Protein AF-A0A8I1KFU2-F1 (afdb_monomer_lite)

Organism: NCBI:txid1202716

Sequence (86 aa):
MEPDNSSSATFQNDRLPIIVSAYLDGELLGEELAAFEVLLKENPALASEVEEMRQIEKQLAQIGSDILAEPVPEALLRAIAEFESS

Foldseek 3Di:
DDPPPPLVVLCDPVCVVVLLVCVLVVVDDDPRNVSVVVVCVVDVVVVVVSVVVNVVVVVVVVVCPVVVPDPDDVVVVVVVVVVVVD

Structure (mmCIF, N/CA/C/O backbone):
data_AF-A0A8I1KFU2-F1
#
_entry.id   AF-A0A8I1KFU2-F1
#
loop_
_atom_site.group_PDB
_atom_site.id
_atom_site.type_symbol
_atom_site.label_atom_id
_atom_site.label_alt_id
_atom_site.label_comp_id
_atom_site.label_asym_id
_atom_site.label_entity_id
_atom_site.label_seq_id
_atom_site.pdbx_PDB_ins_code
_atom_site.Cartn_x
_atom_site.Cartn_y
_atom_site.Cartn_z
_atom_site.occupancy
_atom_site.B_iso_or_equiv
_atom_site.auth_seq_id
_atom_site.auth_comp_id
_atom_site.auth_asym_id
_atom_site.auth_atom_id
_atom_site.pdbx_PDB_model_num
ATOM 1 N N . MET A 1 1 ? 19.670 6.438 -32.868 1.00 39.41 1 MET A N 1
ATOM 2 C CA . MET A 1 1 ? 18.480 6.112 -32.065 1.00 39.41 1 MET A CA 1
ATOM 3 C C . MET A 1 1 ? 19.032 5.615 -30.747 1.00 39.41 1 MET A C 1
ATOM 5 O O . MET A 1 1 ? 19.494 4.484 -30.686 1.00 39.41 1 MET A O 1
ATOM 9 N N . GLU A 1 2 ? 19.211 6.526 -29.795 1.00 38.53 2 GLU A N 1
ATOM 10 C CA . GLU A 1 2 ? 19.711 6.171 -28.464 1.00 38.53 2 GLU A CA 1
ATOM 11 C C . GLU A 1 2 ? 18.572 5.504 -27.683 1.00 38.53 2 GLU A C 1
ATOM 13 O O . GLU A 1 2 ? 17.421 5.912 -27.862 1.00 38.53 2 GLU A O 1
ATOM 18 N N . PRO A 1 3 ? 18.843 4.458 -26.886 1.00 46.91 3 PRO A N 1
ATOM 19 C CA . PRO A 1 3 ? 17.827 3.891 -26.019 1.00 46.91 3 PRO A CA 1
ATOM 20 C C . PRO A 1 3 ? 17.469 4.924 -24.949 1.00 46.91 3 PRO A C 1
ATOM 22 O O . PRO A 1 3 ? 18.345 5.535 -24.336 1.00 46.91 3 PRO A O 1
ATOM 25 N N . ASP A 1 4 ? 16.171 5.134 -24.773 1.00 45.12 4 ASP A N 1
ATOM 26 C CA . ASP A 1 4 ? 15.591 6.084 -23.834 1.00 45.12 4 ASP A CA 1
ATOM 27 C C . ASP A 1 4 ? 15.910 5.645 -22.397 1.00 45.12 4 ASP A C 1
ATOM 29 O O . ASP A 1 4 ? 15.243 4.803 -21.799 1.00 45.12 4 ASP A O 1
ATOM 33 N N . ASN A 1 5 ? 17.003 6.184 -21.862 1.00 45.88 5 ASN A N 1
ATOM 34 C CA . ASN A 1 5 ? 17.529 5.869 -20.535 1.00 45.88 5 ASN A CA 1
ATOM 35 C C . ASN A 1 5 ? 16.724 6.556 -19.406 1.00 45.88 5 ASN A C 1
ATOM 37 O O . ASN A 1 5 ? 17.158 6.567 -18.255 1.00 45.88 5 ASN A O 1
ATOM 41 N N . SER A 1 6 ? 15.561 7.144 -19.720 1.00 48.75 6 SER A N 1
ATOM 42 C CA . SER A 1 6 ? 14.746 7.915 -18.771 1.00 48.75 6 SER A CA 1
ATOM 43 C C . SER A 1 6 ? 14.030 7.051 -17.732 1.00 48.75 6 SER A C 1
ATOM 45 O O . SER A 1 6 ? 13.853 7.497 -16.603 1.00 48.75 6 SER A O 1
ATOM 47 N N . SER A 1 7 ? 13.668 5.802 -18.053 1.00 48.88 7 SER A N 1
ATOM 48 C CA . SER A 1 7 ? 12.910 4.947 -17.114 1.00 48.88 7 SER A CA 1
ATOM 49 C C . SER A 1 7 ? 13.732 4.512 -15.893 1.00 48.88 7 SER A C 1
ATOM 51 O O . SER A 1 7 ? 13.183 4.300 -14.816 1.00 48.88 7 SER A O 1
ATOM 53 N N . SER A 1 8 ? 15.063 4.437 -16.022 1.00 47.75 8 SER A N 1
ATOM 54 C CA . SER A 1 8 ? 15.953 4.025 -14.928 1.00 47.75 8 SER A CA 1
ATOM 55 C C . SER A 1 8 ? 16.283 5.158 -13.943 1.00 47.75 8 SER A C 1
ATOM 57 O O . SER A 1 8 ? 16.841 4.887 -12.881 1.00 47.75 8 SER A O 1
ATOM 59 N N . ALA A 1 9 ? 15.966 6.417 -14.269 1.00 52.97 9 ALA A N 1
ATOM 60 C CA . ALA A 1 9 ? 16.237 7.564 -13.398 1.00 52.97 9 ALA A CA 1
ATOM 61 C C . ALA A 1 9 ? 15.117 7.827 -12.374 1.00 52.97 9 ALA A C 1
ATOM 63 O O . ALA A 1 9 ? 15.359 8.485 -11.360 1.00 52.97 9 ALA A O 1
ATOM 64 N N . THR A 1 10 ? 13.911 7.308 -12.622 1.00 58.06 10 THR A N 1
ATOM 65 C CA . THR A 1 10 ? 12.707 7.568 -11.814 1.00 58.06 10 THR A CA 1
ATOM 66 C C . THR A 1 10 ? 12.739 6.845 -10.463 1.00 58.06 10 THR A C 1
ATOM 68 O O . THR A 1 10 ? 12.279 7.387 -9.461 1.00 58.06 10 THR A O 1
ATOM 71 N N . PHE A 1 11 ? 13.375 5.671 -10.402 1.00 62.94 11 PHE A N 1
ATOM 72 C CA . PHE A 1 11 ? 13.394 4.789 -9.229 1.00 62.94 11 PHE A CA 1
ATOM 73 C C . PHE A 1 11 ? 14.819 4.580 -8.696 1.00 62.94 11 PHE A C 1
ATOM 75 O O . PHE A 1 11 ? 15.326 3.462 -8.637 1.00 62.94 11 PHE A O 1
ATOM 82 N N . GLN A 1 12 ? 15.506 5.667 -8.334 1.00 69.88 12 GLN A N 1
ATOM 83 C CA . GLN A 1 12 ? 16.794 5.568 -7.632 1.00 69.88 12 GLN A CA 1
ATOM 84 C C . GLN A 1 12 ? 16.618 4.782 -6.321 1.00 69.88 12 GLN A C 1
ATOM 86 O O . GLN A 1 12 ? 15.653 5.027 -5.598 1.00 69.88 12 GLN A O 1
ATOM 91 N N . ASN A 1 13 ? 17.555 3.878 -5.998 1.00 67.12 13 ASN A N 1
ATOM 92 C CA . ASN A 1 13 ? 17.465 2.965 -4.842 1.00 67.12 13 ASN A CA 1
ATOM 93 C C . ASN A 1 13 ? 17.096 3.672 -3.527 1.00 67.12 13 ASN A C 1
ATOM 95 O O . ASN A 1 13 ? 16.265 3.173 -2.778 1.00 67.12 13 ASN A O 1
ATOM 99 N N . ASP A 1 14 ? 17.642 4.863 -3.281 1.00 76.56 14 ASP A N 1
ATOM 100 C CA . ASP A 1 14 ? 17.395 5.617 -2.045 1.00 76.56 14 ASP A CA 1
ATOM 101 C C . ASP A 1 14 ? 15.944 6.124 -1.926 1.00 76.56 14 ASP A C 1
ATOM 103 O O . ASP A 1 14 ? 15.463 6.404 -0.830 1.00 76.56 14 ASP A O 1
ATOM 107 N N . ARG A 1 15 ? 15.226 6.236 -3.052 1.00 83.88 15 ARG A N 1
ATOM 108 C CA . ARG A 1 15 ? 13.811 6.637 -3.115 1.00 83.88 15 ARG A CA 1
ATOM 109 C C . ARG A 1 15 ? 12.861 5.453 -3.264 1.00 83.88 15 ARG A C 1
ATOM 111 O O . ARG A 1 15 ? 11.658 5.640 -3.098 1.00 83.88 15 ARG A O 1
ATOM 118 N N . LEU A 1 16 ? 13.378 4.258 -3.551 1.00 88.12 16 LEU A N 1
ATOM 119 C CA . LEU A 1 16 ? 12.571 3.062 -3.779 1.00 88.12 16 LEU A CA 1
ATOM 120 C C . LEU A 1 16 ? 11.601 2.763 -2.620 1.00 88.12 16 LEU A C 1
ATOM 122 O O . LEU A 1 16 ? 10.436 2.511 -2.917 1.00 88.12 16 LEU A O 1
ATOM 126 N N . PRO A 1 17 ? 11.983 2.891 -1.330 1.00 89.75 17 PRO A N 1
ATOM 127 C CA . PRO A 1 17 ? 11.044 2.661 -0.229 1.00 89.75 17 PRO A CA 1
ATOM 128 C C . PRO A 1 17 ? 9.853 3.630 -0.220 1.00 89.75 17 PRO A C 1
ATOM 130 O O . PRO A 1 17 ? 8.728 3.229 0.058 1.00 89.75 17 PRO A O 1
ATOM 133 N N . ILE A 1 18 ? 10.086 4.903 -0.559 1.00 90.50 18 ILE A N 1
ATOM 134 C CA . ILE A 1 18 ? 9.034 5.933 -0.610 1.00 90.50 18 ILE A CA 1
ATOM 135 C C . ILE A 1 18 ? 8.043 5.608 -1.730 1.00 90.50 18 ILE A C 1
ATOM 137 O O . ILE A 1 18 ? 6.837 5.751 -1.563 1.00 90.50 18 ILE A O 1
ATOM 141 N N . ILE A 1 19 ? 8.558 5.145 -2.865 1.00 92.44 19 ILE A N 1
ATOM 142 C CA . ILE A 1 19 ? 7.752 4.813 -4.039 1.00 92.44 19 ILE A CA 1
ATOM 143 C C . ILE A 1 19 ? 6.953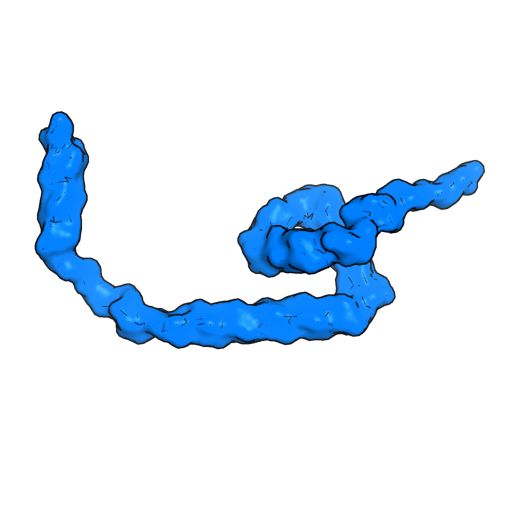 3.530 -3.799 1.00 92.44 19 ILE A C 1
ATOM 145 O O . ILE A 1 19 ? 5.786 3.470 -4.169 1.00 92.44 19 ILE A O 1
ATOM 149 N N . VAL A 1 20 ? 7.547 2.530 -3.137 1.00 93.44 20 VAL A N 1
ATOM 150 C CA . VAL A 1 20 ? 6.820 1.335 -2.684 1.00 93.44 20 VAL A CA 1
ATOM 151 C C . VAL A 1 20 ? 5.657 1.730 -1.769 1.00 93.44 20 VAL A C 1
ATOM 153 O O . VAL A 1 20 ? 4.548 1.261 -1.999 1.00 93.44 20 VAL A O 1
ATOM 156 N N . SER A 1 21 ? 5.872 2.625 -0.795 1.00 92.19 21 SER A N 1
ATOM 157 C CA . SER A 1 21 ? 4.789 3.135 0.065 1.00 92.19 21 SER A CA 1
ATOM 158 C C . SER A 1 21 ? 3.684 3.798 -0.759 1.00 92.19 21 SER A C 1
ATOM 160 O O . SER A 1 21 ? 2.540 3.371 -0.695 1.00 92.19 21 SER A O 1
ATOM 162 N N . ALA A 1 22 ? 4.032 4.759 -1.622 1.00 93.62 22 ALA A N 1
ATOM 163 C CA . ALA A 1 22 ? 3.063 5.448 -2.475 1.00 93.62 22 ALA A CA 1
ATOM 164 C C . ALA A 1 22 ? 2.295 4.484 -3.402 1.00 93.62 22 ALA A C 1
ATOM 166 O O . ALA A 1 22 ? 1.123 4.700 -3.707 1.00 93.62 22 ALA A O 1
ATOM 167 N N . TYR A 1 23 ? 2.931 3.400 -3.855 1.00 94.81 23 TYR A N 1
ATOM 168 C CA . TYR A 1 23 ? 2.269 2.357 -4.637 1.00 94.81 23 TYR A CA 1
ATOM 169 C C . TYR A 1 23 ? 1.266 1.548 -3.807 1.00 94.81 23 TYR A C 1
ATOM 171 O O . TYR A 1 23 ? 0.174 1.246 -4.292 1.00 94.81 23 TYR A O 1
ATOM 179 N N . LEU A 1 24 ? 1.627 1.186 -2.573 1.00 93.12 24 LEU A N 1
ATOM 180 C CA . LEU A 1 24 ? 0.754 0.453 -1.653 1.00 93.12 24 LEU A CA 1
ATOM 181 C C . LEU A 1 24 ? -0.454 1.299 -1.232 1.00 93.12 24 LEU A C 1
ATOM 183 O O . LEU A 1 24 ? -1.581 0.805 -1.276 1.00 93.12 24 LEU A O 1
ATOM 187 N N . ASP A 1 25 ? -0.226 2.588 -0.976 1.00 93.00 25 ASP A N 1
ATOM 188 C CA . ASP A 1 25 ? -1.254 3.575 -0.630 1.00 93.00 25 ASP A CA 1
ATOM 189 C C . ASP A 1 25 ? -2.141 3.977 -1.831 1.00 93.00 25 ASP A C 1
ATOM 191 O O . ASP A 1 25 ? -3.172 4.633 -1.667 1.00 93.00 25 ASP A O 1
ATOM 195 N N . GLY A 1 26 ? -1.785 3.564 -3.055 1.00 93.38 26 GLY A N 1
ATOM 196 C CA . GLY A 1 26 ? -2.532 3.881 -4.278 1.00 93.38 26 GLY A CA 1
ATOM 197 C C . GLY A 1 26 ? -2.355 5.323 -4.771 1.00 93.38 26 GLY A C 1
ATOM 198 O O . GLY A 1 26 ? -3.175 5.818 -5.544 1.00 93.38 26 GLY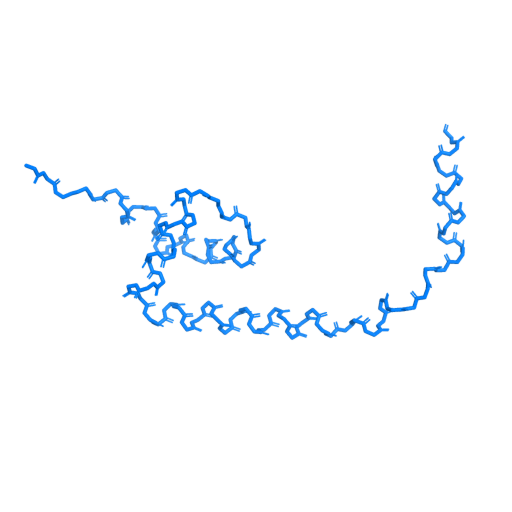 A O 1
ATOM 199 N N . GLU A 1 27 ? -1.294 5.997 -4.334 1.00 95.81 27 GLU A N 1
ATOM 200 C CA . GLU A 1 27 ? -0.965 7.381 -4.686 1.00 95.81 27 GLU A CA 1
ATOM 201 C C . GLU A 1 27 ? -0.226 7.500 -6.028 1.00 95.81 27 GLU A C 1
ATOM 203 O O . GLU A 1 27 ? -0.205 8.579 -6.625 1.00 95.81 27 GLU A O 1
ATOM 208 N N . LEU A 1 28 ? 0.356 6.405 -6.538 1.00 93.25 28 LEU A N 1
ATOM 209 C CA . LEU A 1 28 ? 0.966 6.387 -7.871 1.00 93.25 28 LEU A CA 1
ATOM 210 C C . LEU A 1 28 ? -0.102 6.392 -8.965 1.00 93.25 28 LEU A C 1
ATOM 212 O O . LEU A 1 28 ? -0.999 5.547 -8.988 1.00 93.25 28 LEU A O 1
ATOM 216 N N . LEU A 1 29 ? 0.039 7.301 -9.932 1.00 92.31 29 LEU A N 1
ATOM 217 C CA . LEU A 1 29 ? -0.932 7.495 -11.009 1.00 92.31 29 LEU A CA 1
ATOM 218 C C . LEU A 1 29 ? -0.255 7.589 -12.381 1.00 92.31 29 LEU A C 1
ATOM 220 O O . LEU A 1 29 ? 0.912 7.958 -12.513 1.00 92.31 29 LEU A O 1
ATOM 224 N N . GLY A 1 30 ? -1.023 7.289 -13.430 1.00 93.19 30 GLY A N 1
ATOM 225 C CA . GLY A 1 30 ? -0.616 7.512 -14.818 1.00 93.19 30 GLY A CA 1
ATOM 226 C C . GLY A 1 30 ? 0.686 6.802 -15.201 1.00 93.19 30 GLY A C 1
ATOM 227 O O . GLY A 1 30 ? 0.829 5.594 -15.017 1.00 93.19 30 GLY A O 1
ATOM 228 N N . GLU A 1 31 ? 1.623 7.557 -15.773 1.00 89.75 31 GLU A N 1
ATOM 229 C CA . GLU A 1 31 ? 2.901 7.034 -16.272 1.00 89.75 31 GLU A CA 1
ATOM 230 C C . GLU A 1 31 ? 3.798 6.486 -15.156 1.00 89.75 31 GLU A C 1
ATOM 232 O O . GLU A 1 31 ? 4.511 5.511 -15.374 1.00 89.75 31 GLU A O 1
ATOM 237 N N . GLU A 1 32 ? 3.733 7.062 -13.954 1.00 88.75 32 GLU A N 1
ATOM 238 C CA . GLU A 1 32 ? 4.531 6.617 -12.809 1.00 88.75 32 GLU A CA 1
ATOM 239 C C . GLU A 1 32 ? 4.084 5.235 -12.324 1.00 88.75 32 GLU A C 1
ATOM 241 O O . GLU A 1 32 ? 4.916 4.349 -12.125 1.00 88.75 32 GLU A O 1
ATOM 246 N N . LEU A 1 33 ? 2.767 5.021 -12.234 1.00 94.00 33 LEU A N 1
ATOM 247 C CA . LEU A 1 33 ? 2.190 3.710 -11.940 1.00 94.00 33 LEU A CA 1
ATOM 248 C C . LEU A 1 33 ? 2.599 2.680 -12.999 1.00 94.00 33 LEU A C 1
ATOM 250 O O . LEU A 1 33 ? 3.079 1.601 -12.660 1.00 94.00 33 LEU A O 1
ATOM 254 N N . ALA A 1 34 ? 2.459 3.023 -14.283 1.00 93.31 34 ALA A N 1
ATOM 255 C CA . ALA A 1 34 ? 2.809 2.120 -15.375 1.00 93.31 34 ALA A CA 1
ATOM 256 C C . ALA A 1 34 ? 4.302 1.746 -15.361 1.00 93.31 34 ALA A C 1
ATOM 258 O O . ALA A 1 34 ? 4.651 0.580 -15.550 1.00 93.31 34 ALA A O 1
ATOM 259 N N . ALA A 1 35 ? 5.183 2.715 -15.105 1.00 91.38 35 ALA A N 1
ATOM 260 C CA . ALA A 1 35 ? 6.619 2.483 -15.008 1.00 91.38 35 ALA A CA 1
ATOM 261 C C . ALA A 1 35 ? 6.973 1.599 -13.801 1.00 91.38 35 ALA A C 1
ATOM 263 O O . ALA A 1 35 ? 7.797 0.691 -13.922 1.00 91.38 35 ALA A O 1
ATOM 264 N N . PHE A 1 36 ? 6.316 1.812 -12.658 1.00 94.00 36 PHE A N 1
ATOM 265 C CA . PHE A 1 36 ? 6.528 0.988 -11.472 1.00 94.00 36 PHE A CA 1
ATOM 266 C C . PHE A 1 36 ? 6.023 -0.449 -11.672 1.00 94.00 36 PHE A C 1
ATOM 268 O O . PHE A 1 36 ? 6.708 -1.403 -11.316 1.00 94.00 36 PHE A O 1
ATOM 275 N N . GLU A 1 37 ? 4.882 -0.645 -12.334 1.00 94.56 37 GLU A N 1
ATOM 276 C CA . GLU A 1 37 ? 4.394 -1.986 -12.678 1.00 94.56 37 GLU A CA 1
ATOM 277 C C . GLU A 1 37 ? 5.325 -2.739 -13.636 1.00 94.56 37 GLU A C 1
ATOM 279 O O . GLU A 1 37 ? 5.459 -3.962 -13.538 1.00 94.56 37 GLU A O 1
ATOM 284 N N . VAL A 1 38 ? 5.971 -2.037 -14.572 1.00 95.06 38 VAL A N 1
ATOM 285 C CA . VAL A 1 38 ? 7.017 -2.631 -15.418 1.00 95.06 38 VAL A CA 1
ATOM 286 C C . VAL A 1 38 ? 8.211 -3.050 -14.561 1.00 95.06 38 VAL A C 1
ATOM 288 O O . VAL A 1 38 ? 8.656 -4.190 -14.677 1.00 95.06 38 VAL A O 1
ATOM 291 N N . LEU A 1 39 ? 8.658 -2.196 -13.635 1.00 92.56 39 LEU A N 1
ATOM 292 C CA . LEU A 1 39 ? 9.743 -2.521 -12.707 1.00 92.56 39 LEU A CA 1
ATOM 293 C C . LEU A 1 39 ? 9.433 -3.772 -11.865 1.00 92.56 39 LEU A C 1
ATOM 295 O O . LEU A 1 39 ? 10.299 -4.632 -11.712 1.00 92.56 39 LEU A O 1
ATOM 299 N N . LEU A 1 40 ? 8.200 -3.923 -11.367 1.00 95.06 40 LEU A N 1
ATOM 300 C CA . LEU A 1 40 ? 7.782 -5.128 -10.638 1.00 95.06 40 LEU A CA 1
ATOM 301 C C . LEU A 1 40 ? 7.813 -6.383 -11.523 1.00 95.06 40 LEU A C 1
ATOM 303 O O . LEU A 1 40 ? 8.240 -7.445 -11.074 1.00 95.06 40 LEU A O 1
ATOM 307 N N . LYS A 1 41 ? 7.399 -6.282 -12.792 1.00 94.19 41 LYS A N 1
ATOM 308 C CA . LYS A 1 41 ? 7.458 -7.411 -13.741 1.00 94.19 41 LYS A CA 1
ATOM 309 C C . LYS A 1 41 ? 8.892 -7.832 -14.051 1.00 94.19 41 LYS A C 1
ATOM 311 O O . LYS A 1 41 ? 9.156 -9.020 -14.221 1.00 94.19 41 LYS A O 1
ATOM 316 N N . GLU A 1 42 ? 9.801 -6.868 -14.138 1.00 94.00 42 GLU A N 1
ATOM 317 C CA . GLU A 1 42 ? 11.213 -7.103 -14.446 1.00 94.00 42 GLU A CA 1
ATOM 318 C C . GLU A 1 42 ? 12.028 -7.539 -13.219 1.00 94.00 42 GLU A C 1
ATOM 320 O O . GLU A 1 42 ? 13.077 -8.167 -13.373 1.00 94.00 42 GLU A O 1
ATOM 325 N N . ASN A 1 43 ? 11.535 -7.271 -12.005 1.00 93.38 43 ASN A N 1
ATOM 326 C CA . ASN A 1 43 ? 12.201 -7.615 -10.753 1.00 93.38 43 ASN A CA 1
ATOM 327 C C . ASN A 1 43 ? 11.304 -8.468 -9.829 1.00 93.38 43 ASN A C 1
ATOM 329 O O . ASN A 1 43 ? 10.648 -7.939 -8.927 1.00 93.38 43 ASN A O 1
ATOM 333 N N . PRO A 1 44 ? 11.323 -9.808 -9.986 1.00 93.50 44 PRO A N 1
ATOM 334 C CA . PRO A 1 44 ? 10.518 -10.719 -9.172 1.00 93.50 44 PRO A CA 1
ATOM 335 C C . PRO A 1 44 ? 10.796 -10.650 -7.665 1.00 93.50 44 PRO A C 1
ATOM 337 O O . PRO A 1 44 ? 9.905 -10.941 -6.872 1.00 93.50 44 PRO A O 1
ATOM 340 N N . ALA A 1 45 ? 12.018 -10.282 -7.259 1.00 92.69 45 ALA A N 1
ATOM 341 C CA . ALA A 1 45 ? 12.361 -10.146 -5.844 1.00 92.69 45 ALA A CA 1
ATOM 342 C C . ALA A 1 45 ? 11.633 -8.948 -5.220 1.00 92.69 45 ALA A C 1
ATOM 344 O O . ALA A 1 45 ? 10.979 -9.101 -4.192 1.00 92.69 45 ALA A O 1
ATOM 345 N N . LEU A 1 46 ? 11.669 -7.797 -5.899 1.00 92.62 46 LEU A N 1
ATOM 346 C CA . LEU A 1 46 ? 10.923 -6.609 -5.485 1.00 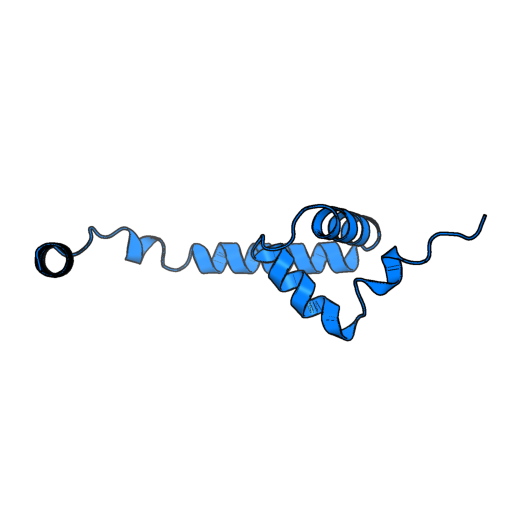92.62 46 LEU A CA 1
ATOM 347 C C . LEU A 1 46 ? 9.410 -6.862 -5.504 1.00 92.62 46 LEU A C 1
ATOM 349 O O . LEU A 1 46 ? 8.711 -6.483 -4.572 1.00 92.62 46 LEU A O 1
ATOM 353 N N . ALA A 1 47 ? 8.896 -7.546 -6.530 1.00 95.00 47 ALA A N 1
ATOM 354 C CA . ALA A 1 47 ? 7.481 -7.911 -6.590 1.00 95.00 47 ALA A CA 1
ATOM 355 C C . ALA A 1 47 ? 7.043 -8.779 -5.401 1.00 95.00 47 ALA A C 1
ATOM 357 O O . ALA A 1 47 ? 5.963 -8.567 -4.854 1.00 95.00 47 ALA A O 1
ATOM 358 N N . SER A 1 48 ? 7.885 -9.730 -4.983 1.00 95.31 48 SER A N 1
ATOM 359 C CA . SER A 1 48 ? 7.614 -10.557 -3.805 1.00 95.31 48 SER A CA 1
ATOM 360 C C . SER A 1 48 ? 7.588 -9.734 -2.517 1.00 95.31 48 SER A C 1
ATOM 362 O O . SER A 1 48 ? 6.727 -9.969 -1.676 1.00 95.31 48 SER A O 1
ATOM 364 N N . GLU A 1 49 ? 8.508 -8.782 -2.362 1.00 93.19 49 GLU A N 1
ATOM 365 C CA . GLU A 1 49 ? 8.577 -7.905 -1.187 1.00 93.19 49 GLU A CA 1
ATOM 366 C C . GLU A 1 49 ? 7.347 -6.987 -1.096 1.00 93.19 49 GLU A C 1
ATOM 368 O O . GLU A 1 49 ? 6.705 -6.904 -0.052 1.00 93.19 49 GLU A O 1
ATOM 373 N N . VAL A 1 50 ? 6.948 -6.373 -2.215 1.00 95.25 50 VAL A N 1
ATOM 374 C CA . VAL A 1 50 ? 5.739 -5.534 -2.288 1.00 95.25 50 VAL A CA 1
ATOM 375 C C . VAL A 1 50 ? 4.478 -6.338 -1.967 1.00 95.25 50 VAL A C 1
ATOM 377 O O . VAL A 1 50 ? 3.594 -5.848 -1.263 1.00 95.25 50 VAL A O 1
ATOM 380 N N . GLU A 1 51 ? 4.380 -7.576 -2.452 1.00 95.38 51 GLU A N 1
ATOM 381 C CA . GLU A 1 51 ? 3.238 -8.436 -2.136 1.00 95.38 51 GLU A CA 1
ATOM 382 C C . GLU A 1 51 ? 3.212 -8.832 -0.652 1.00 95.38 51 GLU A C 1
ATOM 384 O O . GLU A 1 51 ? 2.147 -8.819 -0.038 1.00 95.38 51 GLU A O 1
ATOM 389 N N . GLU A 1 52 ? 4.364 -9.124 -0.042 1.00 95.38 52 GLU A N 1
ATOM 390 C CA . GLU A 1 52 ? 4.451 -9.393 1.398 1.00 95.38 52 GLU A CA 1
ATOM 391 C C . GLU A 1 52 ? 3.971 -8.190 2.223 1.00 95.38 52 GLU A C 1
ATOM 393 O O . GLU A 1 52 ? 3.130 -8.348 3.114 1.00 95.38 52 GLU A O 1
ATOM 398 N N . MET A 1 53 ? 4.416 -6.979 1.874 1.00 93.94 53 MET A N 1
ATOM 399 C CA . MET A 1 53 ? 3.962 -5.741 2.517 1.00 93.94 53 MET A CA 1
ATOM 400 C C . MET A 1 53 ? 2.445 -5.547 2.381 1.00 93.94 53 MET A C 1
ATOM 402 O O . MET A 1 53 ? 1.768 -5.282 3.376 1.00 93.94 53 MET A O 1
ATOM 406 N N . ARG A 1 54 ? 1.883 -5.785 1.188 1.00 93.50 54 ARG A N 1
ATOM 407 C CA . ARG A 1 54 ? 0.432 -5.717 0.944 1.00 93.50 54 ARG A CA 1
ATOM 408 C C . ARG A 1 54 ? -0.350 -6.702 1.818 1.00 93.50 54 ARG A C 1
ATOM 410 O O . ARG A 1 54 ? -1.432 -6.379 2.317 1.00 93.50 54 ARG A O 1
ATOM 417 N N . GLN A 1 55 ? 0.166 -7.917 2.011 1.00 93.12 55 GLN A N 1
ATOM 418 C CA . GLN A 1 55 ? -0.481 -8.901 2.883 1.00 93.12 55 GLN A CA 1
ATOM 419 C C . GLN A 1 55 ? -0.453 -8.464 4.351 1.00 93.12 55 GLN A C 1
ATOM 421 O O . GLN A 1 55 ? -1.457 -8.633 5.047 1.00 93.12 55 GLN A O 1
ATOM 426 N N . ILE A 1 56 ? 0.648 -7.868 4.813 1.00 90.31 56 ILE A N 1
ATOM 427 C CA . ILE A 1 56 ? 0.761 -7.325 6.173 1.00 90.31 56 ILE A CA 1
ATOM 428 C C . ILE A 1 56 ? -0.253 -6.194 6.387 1.00 90.31 56 ILE A C 1
ATOM 430 O O . ILE A 1 56 ? -0.994 -6.227 7.369 1.00 90.31 56 ILE A O 1
ATOM 434 N N . GLU A 1 57 ? -0.360 -5.237 5.464 1.00 87.50 57 GLU A N 1
ATOM 435 C CA . GLU A 1 57 ? -1.346 -4.147 5.547 1.00 87.50 57 GLU A CA 1
ATOM 436 C C . GLU A 1 57 ? -2.777 -4.669 5.616 1.00 87.50 57 GLU A C 1
ATOM 438 O O . GLU A 1 57 ? -3.570 -4.238 6.454 1.00 87.50 57 GLU A O 1
ATOM 443 N N . LYS A 1 58 ? -3.104 -5.663 4.786 1.00 87.62 58 LYS A N 1
ATOM 444 C CA . LYS A 1 58 ? -4.417 -6.306 4.811 1.00 87.62 58 LYS A CA 1
ATOM 445 C C . LYS A 1 58 ? -4.702 -6.977 6.156 1.00 87.62 58 LYS A C 1
ATOM 447 O O . LYS A 1 58 ? -5.824 -6.898 6.655 1.00 87.62 58 LYS A O 1
ATOM 452 N N . GLN A 1 59 ? -3.708 -7.642 6.744 1.00 88.75 59 GLN A N 1
ATOM 453 C CA . GLN A 1 59 ? -3.841 -8.247 8.070 1.00 88.75 59 GLN A CA 1
ATOM 454 C C . GLN A 1 59 ? -4.044 -7.180 9.149 1.00 88.75 59 GLN A C 1
ATOM 456 O O . GLN A 1 59 ? -4.935 -7.331 9.982 1.00 88.75 59 GLN A O 1
ATOM 461 N N . LEU A 1 60 ? -3.281 -6.086 9.106 1.00 85.56 60 LEU A N 1
ATOM 462 C CA . LEU A 1 60 ? -3.433 -4.961 10.029 1.00 85.56 60 LEU A CA 1
ATOM 463 C C . LEU A 1 60 ? -4.809 -4.301 9.905 1.00 85.56 60 LEU A C 1
ATOM 465 O O . LEU A 1 60 ? -5.440 -4.049 10.924 1.00 85.56 60 LEU A O 1
ATOM 469 N N . ALA A 1 61 ? -5.316 -4.098 8.688 1.00 82.75 61 ALA A N 1
ATOM 470 C CA . ALA A 1 61 ? -6.654 -3.553 8.457 1.00 82.75 61 ALA A CA 1
ATOM 471 C C . ALA A 1 61 ? -7.768 -4.463 9.006 1.00 82.75 61 ALA A C 1
ATOM 473 O O . ALA A 1 61 ? -8.816 -3.987 9.444 1.00 82.75 61 ALA A O 1
ATOM 474 N N . 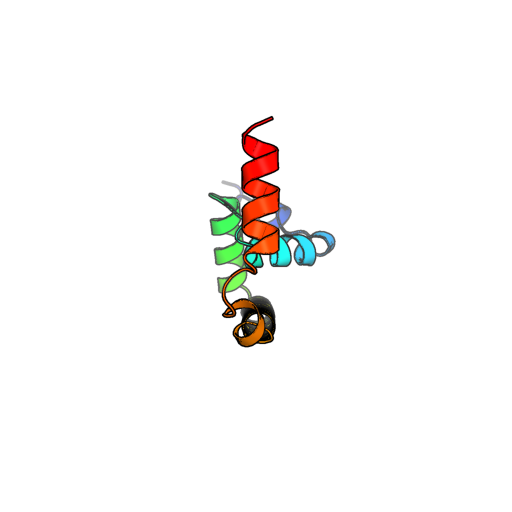GLN A 1 62 ? -7.549 -5.781 9.007 1.00 82.12 62 GLN A N 1
ATOM 475 C CA . GLN A 1 62 ? -8.492 -6.731 9.591 1.00 82.12 62 GLN A CA 1
ATOM 476 C C . GLN A 1 62 ? -8.488 -6.672 11.128 1.00 82.12 62 GLN A C 1
ATOM 478 O O . GLN A 1 62 ? -9.539 -6.853 11.754 1.00 82.12 62 GLN A O 1
ATOM 483 N N . ILE A 1 63 ? -7.333 -6.399 11.743 1.00 78.50 63 ILE A N 1
ATOM 484 C CA . ILE A 1 63 ? -7.173 -6.270 13.195 1.00 78.50 63 ILE A CA 1
ATOM 485 C C . ILE A 1 63 ? -7.843 -4.965 13.652 1.00 78.50 63 ILE A C 1
ATOM 487 O O . ILE A 1 63 ? -7.306 -3.876 13.495 1.00 78.50 63 ILE A O 1
ATOM 491 N N . GLY A 1 64 ? -9.038 -5.079 14.234 1.00 63.97 64 GLY A N 1
ATOM 492 C CA . GLY A 1 64 ? -9.837 -3.932 14.690 1.00 63.97 64 GLY A CA 1
ATOM 493 C C . GLY A 1 64 ? -11.076 -3.648 13.841 1.00 63.97 64 GLY A C 1
ATOM 494 O O . GLY A 1 64 ? -11.886 -2.808 14.229 1.00 63.97 64 GLY A O 1
ATOM 495 N N . SER A 1 65 ? -11.282 -4.396 12.750 1.00 64.69 65 SER A N 1
ATOM 496 C CA . SER A 1 65 ? -12.548 -4.372 11.998 1.00 64.69 65 SER A CA 1
ATOM 497 C C . SER A 1 65 ? -13.761 -4.668 12.893 1.00 64.69 65 SER A C 1
ATOM 499 O O . SER A 1 65 ? -14.787 -4.004 12.772 1.00 64.69 65 SER A O 1
ATOM 501 N N . ASP A 1 66 ? -13.605 -5.569 13.865 1.00 65.50 66 ASP A N 1
ATOM 502 C CA . ASP A 1 66 ? -14.643 -5.898 14.848 1.00 65.50 66 ASP A CA 1
ATOM 503 C C . ASP A 1 66 ? -14.954 -4.738 15.819 1.00 65.50 66 ASP A C 1
ATOM 505 O O . ASP A 1 66 ? -16.086 -4.612 16.274 1.00 65.50 66 ASP A O 1
ATOM 509 N N . ILE A 1 67 ? -13.977 -3.869 16.119 1.00 63.69 67 ILE A N 1
ATOM 510 C CA . ILE A 1 67 ? -14.131 -2.729 17.048 1.00 63.69 67 ILE A CA 1
ATOM 511 C C . ILE A 1 67 ? -14.899 -1.583 16.372 1.00 63.69 67 ILE A C 1
ATOM 513 O O . ILE A 1 67 ? -15.705 -0.905 17.001 1.00 63.69 67 ILE A O 1
ATOM 517 N N . LEU A 1 68 ? -14.668 -1.373 15.074 1.00 58.91 68 LEU A N 1
ATOM 518 C CA . LEU A 1 68 ? -15.324 -0.327 14.279 1.00 58.91 68 LEU A CA 1
ATOM 519 C C . LEU A 1 68 ? -16.704 -0.739 13.741 1.00 58.91 68 LEU A C 1
ATOM 521 O O . LEU A 1 68 ? -17.389 0.078 13.128 1.00 58.91 68 LEU A O 1
ATOM 525 N N . ALA A 1 69 ? -17.115 -1.991 13.955 1.00 60.59 69 ALA A N 1
ATOM 526 C CA . ALA A 1 69 ? -18.440 -2.484 13.586 1.00 60.59 69 ALA A CA 1
ATOM 527 C C . ALA A 1 69 ? -19.534 -2.076 14.589 1.00 60.59 69 ALA A C 1
ATOM 529 O O . ALA A 1 69 ? -20.724 -2.253 14.314 1.00 60.59 69 ALA A O 1
ATOM 530 N N . GLU A 1 70 ? -19.155 -1.539 15.751 1.00 68.56 70 GLU A N 1
ATOM 531 C CA . GLU A 1 70 ? -20.106 -0.992 16.711 1.00 68.56 70 GLU A CA 1
ATOM 532 C C . GLU A 1 70 ? -20.785 0.267 16.141 1.00 68.56 70 GLU A C 1
ATOM 534 O O . GLU A 1 70 ? -20.137 1.090 15.487 1.00 68.56 70 GLU A O 1
ATOM 539 N N . PRO A 1 71 ? -22.101 0.448 16.366 1.00 75.25 71 PRO A N 1
ATOM 540 C CA . PRO A 1 71 ? -22.781 1.657 15.932 1.00 75.25 71 PRO A CA 1
ATOM 541 C C . PRO A 1 71 ? -22.125 2.879 16.577 1.00 75.25 71 PRO A C 1
ATOM 543 O O . PRO A 1 71 ? -21.833 2.881 17.774 1.00 75.25 71 PRO A O 1
ATOM 546 N N . VAL A 1 72 ? -21.930 3.936 15.784 1.00 82.25 72 VAL A N 1
ATOM 547 C C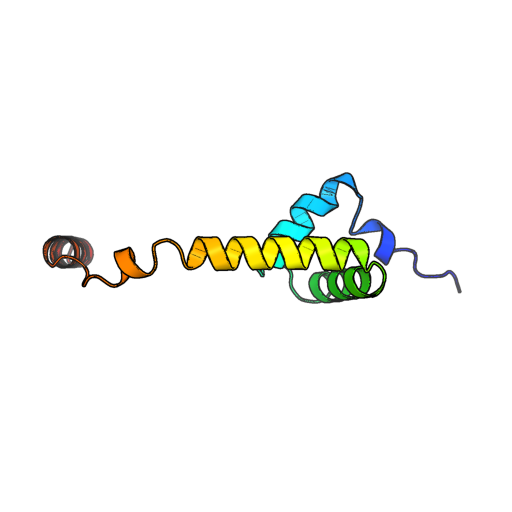A . VAL A 1 72 ? -21.374 5.201 16.276 1.00 82.25 72 VAL A CA 1
ATOM 548 C C . VAL A 1 72 ? -22.200 5.675 17.482 1.00 82.25 72 VAL A C 1
ATOM 550 O O . VAL A 1 72 ? -23.419 5.820 17.351 1.00 82.25 72 VAL A O 1
ATOM 553 N N . PRO A 1 73 ? -21.576 5.933 18.649 1.00 87.38 73 PRO A N 1
ATOM 554 C CA . PRO A 1 73 ? -22.291 6.384 19.835 1.00 87.38 73 PRO A CA 1
ATOM 555 C C . PRO A 1 73 ? -23.151 7.625 19.563 1.00 87.38 73 PRO A C 1
ATOM 557 O O . PRO A 1 73 ? -22.660 8.622 19.029 1.00 87.38 73 PRO A O 1
ATOM 560 N N . GLU A 1 74 ? -24.415 7.612 20.004 1.00 87.56 74 GLU A N 1
ATOM 561 C CA . GLU A 1 74 ? -25.356 8.730 19.802 1.00 87.56 74 GLU A CA 1
ATOM 562 C C . GLU A 1 74 ? -24.818 10.076 20.312 1.00 87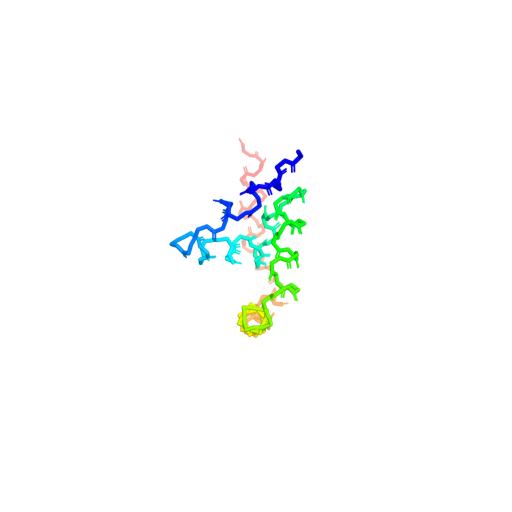.56 74 GLU A C 1
ATOM 564 O O . GLU A 1 74 ? -25.137 11.125 19.756 1.00 87.56 74 GLU A O 1
ATOM 569 N N . ALA A 1 75 ? -23.977 10.057 21.351 1.00 87.12 75 ALA A N 1
ATOM 570 C CA . ALA A 1 75 ? -23.338 11.254 21.889 1.00 87.12 75 ALA A CA 1
ATOM 571 C C . ALA A 1 75 ? -22.439 11.961 20.856 1.00 87.12 75 ALA A C 1
ATOM 573 O O . ALA A 1 75 ? -22.443 13.188 20.790 1.00 87.12 75 ALA A O 1
ATOM 574 N N . LEU A 1 76 ? -21.716 11.204 20.023 1.00 86.19 76 LEU A N 1
ATOM 575 C CA . LEU A 1 76 ? -20.883 11.762 18.953 1.00 86.19 76 LEU A CA 1
ATOM 576 C C . LEU A 1 76 ? -21.743 12.309 17.811 1.00 86.19 76 LEU A C 1
ATOM 578 O O . LEU A 1 76 ? -21.466 13.394 17.306 1.00 86.19 76 LEU A O 1
ATOM 582 N N . LEU A 1 77 ? -22.825 11.609 17.453 1.00 90.06 77 LEU A N 1
ATOM 583 C CA . LEU A 1 77 ? -23.767 12.076 16.430 1.00 90.06 77 LEU A CA 1
ATOM 584 C C . LEU A 1 77 ? -24.422 13.408 16.822 1.00 90.06 77 LEU A C 1
ATOM 586 O O . LEU A 1 77 ? -24.547 14.302 15.988 1.00 90.06 77 LEU A O 1
ATOM 590 N N . ARG A 1 78 ? -24.795 13.568 18.099 1.00 88.69 78 ARG A N 1
ATOM 591 C CA . ARG A 1 78 ? -25.345 14.833 18.612 1.00 88.69 78 ARG A CA 1
ATOM 592 C C . ARG A 1 78 ? -24.333 15.972 18.556 1.00 88.69 78 ARG A C 1
ATOM 594 O O . ARG A 1 78 ? -24.683 17.049 18.091 1.00 88.69 78 ARG A O 1
ATOM 601 N N . ALA A 1 79 ? -23.090 15.724 18.969 1.00 89.44 79 ALA A N 1
ATOM 602 C CA . ALA A 1 79 ? -22.041 16.740 18.939 1.00 89.44 79 ALA A CA 1
ATOM 603 C C . ALA A 1 79 ? -21.762 17.256 17.512 1.00 89.44 79 ALA A C 1
ATOM 605 O O . ALA A 1 79 ? -21.555 18.451 17.324 1.00 89.44 79 ALA A O 1
ATOM 606 N N . ILE A 1 80 ? -21.804 16.378 16.501 1.00 88.94 80 ILE A N 1
ATOM 607 C CA . ILE A 1 80 ? -21.655 16.769 15.088 1.00 88.94 80 ILE A CA 1
ATOM 608 C C . ILE A 1 80 ? -22.845 17.620 14.625 1.00 88.94 80 ILE A C 1
ATOM 610 O O . ILE A 1 80 ? -22.646 18.676 14.030 1.00 88.94 80 ILE A O 1
ATOM 614 N N . ALA A 1 81 ? -24.075 17.205 14.939 1.00 87.06 81 ALA A N 1
ATOM 615 C CA . ALA A 1 81 ? -25.276 17.948 14.556 1.00 87.06 81 ALA A CA 1
ATOM 616 C C . ALA A 1 81 ? -25.326 19.356 15.180 1.00 87.06 81 ALA A C 1
ATOM 618 O O . ALA A 1 81 ? -25.747 20.314 14.531 1.00 87.06 81 ALA A O 1
ATOM 619 N N . GLU A 1 82 ? -24.877 19.494 16.430 1.00 88.31 82 GLU A N 1
ATOM 620 C CA . GLU A 1 82 ? -24.746 20.790 17.106 1.00 88.31 82 GLU A CA 1
ATOM 621 C C . GLU A 1 82 ? -23.677 21.673 16.451 1.00 88.31 82 GLU A C 1
ATOM 623 O O . GLU A 1 82 ? -23.885 22.877 16.317 1.00 88.31 82 GLU A O 1
ATOM 628 N N . PHE A 1 83 ? -22.568 21.083 15.996 1.00 85.50 83 PHE A N 1
ATOM 629 C CA . PHE A 1 83 ? -21.497 21.804 15.311 1.00 85.50 83 PHE A CA 1
ATOM 630 C C . PHE A 1 83 ? -21.914 22.326 13.925 1.00 85.50 83 PHE A C 1
ATOM 632 O O . PHE A 1 83 ? -21.593 23.459 13.589 1.00 85.50 83 PHE A O 1
ATOM 639 N N . GLU A 1 84 ? -22.655 21.546 13.132 1.00 77.50 84 GLU A N 1
ATOM 640 C CA . GLU A 1 84 ? -23.125 21.960 11.793 1.00 77.50 84 GLU A CA 1
ATOM 641 C C . GLU A 1 84 ? -24.254 23.001 11.823 1.00 77.50 84 GLU A C 1
ATOM 643 O O . GLU A 1 84 ? -24.509 23.684 10.831 1.00 77.50 84 GLU A O 1
ATOM 648 N N . SER A 1 85 ? -24.947 23.119 12.956 1.00 72.81 85 SER A N 1
ATOM 649 C CA . SER A 1 85 ? -26.048 24.068 13.148 1.00 72.81 85 SER A CA 1
ATOM 650 C C . SER A 1 85 ? -25.581 25.460 13.601 1.00 72.81 85 SER A C 1
ATOM 652 O O . SER A 1 85 ? -26.426 26.326 13.848 1.00 72.81 85 SER A O 1
ATOM 654 N N . SER A 1 86 ? -24.267 25.658 13.759 1.00 60.19 86 SER A N 1
ATOM 655 C CA . SER A 1 86 ? -23.640 26.840 14.357 1.00 60.19 86 SER A CA 1
ATOM 656 C C . SER A 1 86 ? -22.886 27.691 13.341 1.00 60.19 86 SER A C 1
ATOM 658 O O . SER A 1 86 ? -22.828 28.917 13.591 1.00 60.19 86 SER A O 1
#

InterPro domains:
  IPR041916 Anti-sigma factor, zinc-finger domain superfamily [G3DSA:1.10.10.1320] (18-71)

pLDDT: mean 81.67, std 15.96, range [38.53, 95.81]

Secondary structure (DSSP, 8-state):
----TTTTTTT-GGGHHHHHHHHHTT---HHHHHHHHHHHHH-HHHHHHHHHHHHHHHHHHHTTTTTTTSPPPHHHHHHHHHHHT-

Radius of gyration: 20.81 Å; chains: 1; bounding box: 46×38×54 Å